Protein AF-K2D3Q1-F1 (afdb_monomer_lite)

Radius of gyration: 16.29 Å; chains: 1; bounding box: 34×31×50 Å

Foldseek 3Di:
DVVVVVVVVVVLVVQQVVLCVVQVDSVLSVQLSVQLVVLVVVLVVVCVVVVHDDDPVSVVVSVVSSVVSSVVSSVVSVVVVVCVVVVVDDPPD

Secondary structure (DSSP, 8-state):
-TTHHHHHHHHHHHHHHHHHHHHS-HHHHHHHHHHHHHHHHHHHHHHHHTT----HHHHHHHHHHHHHHHHHHHHHHHHHHHHHHTT------

Sequence (93 aa):
MKRLGLVVPVVLLFILILLVMALGKLRDALLVIMILPFALVGGVIALWLWKMTFSVSAAVAFIVLLGVAVQNGVLLISFMRQLMDEGKDLPVA

Structure (mmCIF, N/CA/C/O backbone):
data_AF-K2D3Q1-F1
#
_entry.id   AF-K2D3Q1-F1
#
loop_
_atom_site.group_PDB
_atom_site.id
_atom_site.type_symbol
_atom_site.label_atom_id
_atom_site.label_alt_id
_atom_site.label_comp_id
_atom_site.label_asym_id
_atom_site.label_entity_id
_atom_site.label_seq_id
_atom_site.pdbx_PDB_ins_code
_atom_site.Cartn_x
_atom_site.Cartn_y
_atom_site.Cartn_z
_atom_site.occupancy
_atom_site.B_iso_or_equiv
_atom_site.auth_seq_id
_atom_site.auth_comp_id
_atom_site.auth_asym_id
_atom_site.auth_atom_id
_atom_site.pdbx_PDB_model_num
ATOM 1 N N . MET A 1 1 ? -4.349 -4.295 -26.973 1.00 51.97 1 MET A N 1
ATOM 2 C CA . MET A 1 1 ? -4.394 -3.701 -25.614 1.00 51.97 1 MET A CA 1
ATOM 3 C C . MET A 1 1 ? -5.778 -3.715 -24.932 1.00 51.97 1 MET A C 1
ATOM 5 O O . MET A 1 1 ? -5.879 -3.223 -23.821 1.00 51.97 1 MET A O 1
ATOM 9 N N . LYS A 1 2 ? -6.839 -4.333 -25.491 1.00 57.28 2 LYS A N 1
ATOM 10 C CA . LYS A 1 2 ? -8.175 -4.375 -24.842 1.00 57.28 2 LYS A CA 1
ATOM 11 C C . LYS A 1 2 ? -8.271 -5.258 -23.582 1.00 57.28 2 LYS A C 1
ATOM 13 O O . LYS A 1 2 ? -9.166 -5.055 -22.776 1.00 57.28 2 LYS A O 1
ATOM 18 N N . ARG A 1 3 ? -7.360 -6.223 -23.396 1.00 59.97 3 ARG A N 1
ATOM 19 C CA . ARG A 1 3 ? -7.403 -7.160 -22.256 1.00 59.97 3 ARG A CA 1
ATOM 20 C C . ARG A 1 3 ? -6.886 -6.540 -20.948 1.00 59.97 3 ARG A C 1
ATOM 22 O O . ARG A 1 3 ? -7.510 -6.730 -19.915 1.00 59.97 3 ARG A O 1
ATOM 29 N N . LEU A 1 4 ? -5.817 -5.736 -20.993 1.00 61.91 4 LEU A N 1
ATOM 30 C CA . LEU A 1 4 ? -5.277 -5.061 -19.799 1.00 61.91 4 L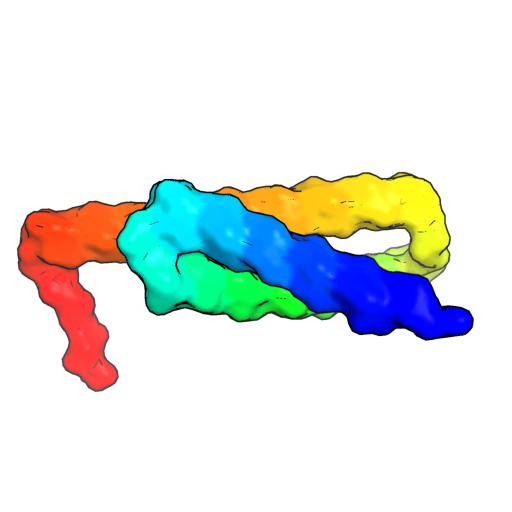EU A CA 1
ATOM 31 C C . LEU A 1 4 ? -6.246 -4.028 -19.212 1.00 61.91 4 LEU A C 1
ATOM 33 O O . LEU A 1 4 ? -6.381 -3.952 -17.996 1.00 61.91 4 LEU A O 1
ATOM 37 N N . GLY A 1 5 ? -6.968 -3.298 -20.068 1.00 72.50 5 GLY A N 1
ATOM 38 C CA . GLY A 1 5 ? -7.963 -2.318 -19.623 1.00 72.50 5 GLY A CA 1
ATOM 39 C C . GLY A 1 5 ? -9.132 -2.924 -18.840 1.00 72.50 5 GLY A C 1
ATOM 40 O O . GLY A 1 5 ? -9.778 -2.204 -18.092 1.00 72.50 5 GLY A O 1
ATOM 41 N N . LEU A 1 6 ? -9.381 -4.233 -18.974 1.00 78.44 6 LEU A N 1
ATOM 42 C CA . LEU A 1 6 ? -10.404 -4.949 -18.207 1.00 78.44 6 LEU A CA 1
ATOM 43 C C . LEU A 1 6 ? -9.820 -5.641 -16.966 1.00 78.44 6 LEU A C 1
ATOM 45 O O . LEU A 1 6 ? -10.439 -5.648 -15.910 1.00 78.44 6 LEU A O 1
ATOM 49 N N . VAL A 1 7 ? -8.616 -6.209 -17.074 1.00 81.69 7 VAL A N 1
ATOM 50 C CA . VAL A 1 7 ? -7.989 -6.964 -15.976 1.00 81.69 7 VAL A CA 1
ATOM 51 C C . VAL A 1 7 ? -7.630 -6.055 -14.800 1.00 81.69 7 VAL A C 1
ATOM 53 O O . VAL A 1 7 ? -7.901 -6.411 -13.659 1.00 81.69 7 VAL A O 1
ATOM 56 N N . VAL A 1 8 ? -7.071 -4.870 -15.064 1.00 80.06 8 VAL A N 1
ATOM 57 C CA . VAL A 1 8 ? -6.683 -3.915 -14.011 1.00 80.06 8 VAL A CA 1
ATOM 58 C C . VAL A 1 8 ? -7.868 -3.518 -13.112 1.00 80.06 8 VAL A C 1
ATOM 60 O O . VAL A 1 8 ? -7.754 -3.690 -11.897 1.00 80.06 8 VAL A O 1
ATOM 63 N N . PRO A 1 9 ? -9.017 -3.050 -13.642 1.00 83.06 9 PRO A N 1
ATOM 64 C CA . PRO A 1 9 ? -10.159 -2.714 -12.795 1.00 83.06 9 PRO A CA 1
ATOM 65 C C . PRO A 1 9 ? -10.763 -3.932 -12.086 1.00 83.06 9 PRO A C 1
ATOM 67 O O . PRO A 1 9 ? -11.191 -3.798 -10.945 1.00 83.06 9 PRO A O 1
ATOM 70 N N . VAL A 1 10 ? -10.749 -5.124 -12.696 1.00 89.19 10 VAL A N 1
ATOM 71 C CA . VAL A 1 10 ? -11.226 -6.353 -12.033 1.00 89.19 10 VAL A CA 1
ATOM 72 C C . VAL A 1 10 ? -10.354 -6.712 -10.827 1.00 89.19 10 VAL A C 1
ATOM 74 O O . VAL A 1 10 ? -10.885 -7.032 -9.768 1.00 89.19 10 VAL A O 1
ATOM 77 N N . VAL A 1 11 ? -9.027 -6.618 -10.948 1.00 85.12 11 VAL A N 1
ATOM 78 C CA . VAL A 1 11 ? -8.106 -6.883 -9.830 1.00 85.12 11 VAL A CA 1
ATOM 79 C C . VAL A 1 11 ? -8.294 -5.860 -8.709 1.00 85.12 11 VAL A C 1
ATOM 81 O O . VAL A 1 11 ? -8.369 -6.245 -7.545 1.00 85.12 11 VAL A O 1
ATOM 84 N N . LEU A 1 12 ? -8.435 -4.572 -9.043 1.00 83.44 12 LEU A N 1
ATOM 85 C CA . LEU A 1 12 ? -8.722 -3.528 -8.052 1.00 83.44 12 LEU A CA 1
ATOM 86 C C . LEU A 1 12 ? -10.057 -3.768 -7.338 1.00 83.44 12 LEU A C 1
ATOM 88 O O . LEU A 1 12 ? -10.136 -3.597 -6.123 1.00 83.44 12 LEU A O 1
ATOM 92 N N . LEU A 1 13 ? -11.082 -4.214 -8.068 1.00 88.62 13 LEU A N 1
ATOM 93 C CA . LEU A 1 13 ? -12.372 -4.581 -7.490 1.00 88.62 13 LEU A CA 1
ATOM 94 C C . LEU A 1 13 ? -12.237 -5.768 -6.526 1.00 88.62 13 LEU A C 1
ATOM 96 O O . LEU A 1 13 ? -12.783 -5.730 -5.427 1.00 88.62 13 LEU A O 1
ATOM 100 N N . PHE A 1 14 ? -11.478 -6.800 -6.900 1.00 89.56 14 PHE A N 1
ATOM 101 C CA . PHE A 1 14 ? -11.211 -7.942 -6.024 1.00 89.56 14 PHE A CA 1
ATOM 102 C C . PHE A 1 14 ? -10.467 -7.528 -4.750 1.00 89.56 14 PHE A C 1
ATOM 104 O O . PHE A 1 14 ? -10.870 -7.925 -3.659 1.00 89.56 14 PHE A O 1
ATOM 111 N N . ILE A 1 15 ? -9.431 -6.690 -4.861 1.00 87.12 15 ILE A N 1
ATOM 112 C CA . ILE A 1 15 ? -8.705 -6.153 -3.700 1.00 87.12 15 ILE A CA 1
ATOM 113 C C . ILE A 1 15 ? -9.651 -5.350 -2.801 1.00 87.12 15 ILE A C 1
ATOM 115 O O . ILE A 1 15 ? -9.632 -5.530 -1.586 1.00 87.12 15 ILE A O 1
ATOM 119 N N . LEU A 1 16 ? -10.516 -4.513 -3.381 1.00 86.50 16 LEU A N 1
ATOM 120 C CA . LEU A 1 16 ? -11.528 -3.769 -2.634 1.00 86.50 16 LEU A CA 1
ATOM 121 C C . LEU A 1 16 ? -12.462 -4.699 -1.859 1.00 86.50 16 LEU A C 1
ATOM 123 O O . LEU A 1 16 ? -12.673 -4.474 -0.672 1.00 86.50 16 LEU A O 1
ATOM 127 N N . ILE A 1 17 ? -12.983 -5.753 -2.491 1.00 90.62 17 ILE A N 1
ATOM 128 C CA . ILE A 1 17 ? -13.860 -6.722 -1.822 1.00 90.62 17 ILE A CA 1
ATOM 129 C C . ILE A 1 17 ? -13.135 -7.378 -0.642 1.00 90.62 17 ILE A C 1
ATOM 131 O O . ILE A 1 17 ? -13.672 -7.409 0.464 1.00 90.62 17 ILE A O 1
ATOM 135 N N . LEU A 1 18 ? -11.900 -7.841 -0.848 1.00 87.62 18 LEU A N 1
ATOM 136 C CA . LEU A 1 18 ? -11.099 -8.466 0.206 1.00 87.62 18 LEU A CA 1
ATOM 137 C C . LEU A 1 18 ? -10.825 -7.506 1.372 1.00 87.62 18 LEU A C 1
ATOM 139 O O . LEU A 1 18 ? -10.933 -7.903 2.530 1.00 87.62 18 LEU A O 1
ATOM 143 N N . LEU A 1 19 ? -10.528 -6.236 1.089 1.00 85.12 19 LEU A N 1
ATOM 144 C CA . LEU A 1 19 ? -10.309 -5.220 2.122 1.00 85.12 19 LEU A CA 1
ATOM 145 C C . LEU A 1 19 ? -11.585 -4.893 2.897 1.00 85.12 19 LEU A C 1
ATOM 147 O O . LEU A 1 19 ? -11.535 -4.748 4.116 1.00 85.12 19 LEU A O 1
ATOM 151 N N . VAL A 1 20 ? -12.733 -4.805 2.220 1.00 87.56 20 VAL A N 1
ATOM 152 C CA . VAL A 1 20 ? -14.030 -4.603 2.883 1.00 87.56 20 VAL A CA 1
ATOM 153 C C . VAL A 1 20 ? -14.343 -5.776 3.809 1.00 87.56 20 VAL A C 1
ATOM 155 O O . VAL A 1 20 ? -14.780 -5.549 4.935 1.00 87.56 20 VAL A O 1
ATOM 158 N N . MET A 1 21 ? -14.073 -7.012 3.377 1.00 88.56 21 MET A N 1
ATOM 159 C CA . MET A 1 21 ? -14.229 -8.200 4.221 1.00 88.56 21 MET A CA 1
ATOM 160 C C . MET A 1 21 ? -13.272 -8.190 5.421 1.00 88.56 21 MET A C 1
ATOM 162 O O . MET A 1 21 ? -13.675 -8.576 6.513 1.00 88.56 21 MET A O 1
ATOM 166 N N . ALA A 1 22 ? -12.034 -7.721 5.243 1.00 85.38 22 ALA A N 1
ATOM 167 C CA . ALA A 1 22 ? -11.038 -7.667 6.311 1.00 85.38 22 ALA A CA 1
ATOM 168 C C . ALA A 1 22 ? -11.315 -6.566 7.355 1.00 85.38 22 ALA A C 1
ATOM 170 O O . ALA A 1 22 ? -11.106 -6.780 8.545 1.00 85.38 22 ALA A O 1
ATOM 171 N N . LEU A 1 23 ? -11.776 -5.385 6.926 1.00 82.62 23 LEU A N 1
ATOM 172 C CA . LEU A 1 23 ? -11.936 -4.191 7.777 1.00 82.62 23 LEU A CA 1
ATOM 173 C C . LEU A 1 23 ? -13.385 -3.953 8.245 1.00 82.62 23 LEU A C 1
ATOM 175 O O . LEU A 1 23 ? -13.639 -3.116 9.120 1.00 82.62 23 LEU A O 1
ATOM 179 N N . GLY A 1 24 ? -14.363 -4.613 7.622 1.00 84.38 24 GLY A N 1
ATOM 180 C CA . GLY A 1 24 ? -15.789 -4.510 7.948 1.00 84.38 24 GLY A CA 1
ATOM 181 C C . GLY A 1 24 ? -16.452 -3.161 7.629 1.00 84.38 24 GLY A C 1
ATOM 182 O O . GLY A 1 24 ? -17.657 -3.022 7.823 1.00 84.38 24 GLY A O 1
ATOM 183 N N . LYS A 1 25 ? -15.713 -2.152 7.139 1.00 86.56 25 LYS A N 1
ATOM 184 C CA . LYS A 1 25 ? -16.259 -0.853 6.698 1.00 86.56 25 LYS A CA 1
ATOM 185 C C . LYS A 1 25 ? -15.695 -0.454 5.337 1.00 86.56 25 LYS A C 1
ATOM 187 O O . LYS A 1 25 ? -14.486 -0.464 5.122 1.00 86.56 25 LYS A O 1
ATOM 192 N N . LEU A 1 26 ? -16.582 -0.015 4.440 1.00 86.75 26 LEU A N 1
ATOM 193 C CA . LEU A 1 26 ? -16.213 0.424 3.089 1.00 86.75 26 LEU A CA 1
ATOM 194 C C . LEU A 1 26 ? -15.325 1.677 3.088 1.00 86.75 26 LEU A C 1
ATOM 196 O O . LEU A 1 26 ? -14.414 1.778 2.273 1.00 86.75 26 LEU A O 1
ATOM 200 N N . ARG A 1 27 ? -15.564 2.616 4.014 1.00 87.50 27 ARG A N 1
ATOM 201 C CA . ARG A 1 27 ? -14.758 3.844 4.141 1.00 87.50 27 ARG A CA 1
ATOM 202 C C . ARG A 1 27 ? -13.285 3.523 4.401 1.00 87.50 27 ARG A C 1
ATOM 204 O O . ARG A 1 27 ? -12.413 4.058 3.731 1.00 87.50 27 ARG A O 1
ATOM 211 N N . ASP A 1 28 ? -13.031 2.595 5.310 1.00 87.69 28 ASP A N 1
ATOM 212 C CA . ASP A 1 28 ? -11.691 2.160 5.695 1.00 87.69 28 ASP A CA 1
ATOM 213 C C . ASP A 1 28 ? -10.967 1.446 4.553 1.00 87.69 28 ASP A C 1
ATOM 215 O O . ASP A 1 28 ? -9.805 1.733 4.276 1.00 87.69 28 ASP A O 1
ATOM 219 N N . ALA A 1 29 ? -11.671 0.566 3.837 1.00 88.38 29 ALA A N 1
ATOM 220 C CA . ALA A 1 29 ? -11.125 -0.091 2.655 1.00 88.38 29 ALA A CA 1
ATOM 221 C C . ALA A 1 29 ? -10.735 0.922 1.563 1.00 88.38 29 ALA A C 1
ATOM 223 O O . ALA A 1 29 ? -9.676 0.789 0.949 1.00 88.38 29 ALA A O 1
ATOM 224 N N . LEU A 1 30 ? -11.548 1.964 1.349 1.00 89.81 30 LEU A N 1
ATOM 225 C CA . LEU A 1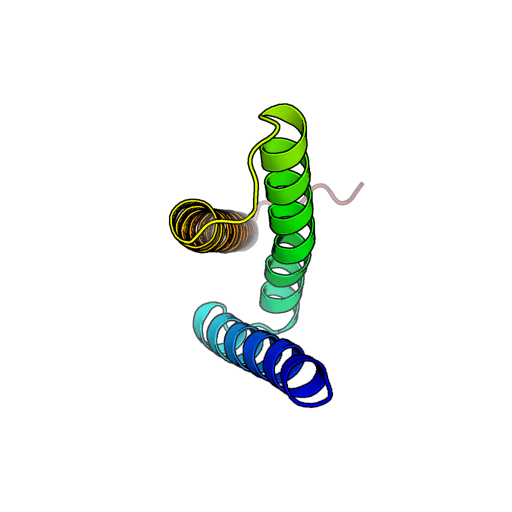 30 ? -11.234 3.042 0.408 1.00 89.81 30 LEU A CA 1
ATOM 226 C C . LEU A 1 30 ? -9.999 3.843 0.837 1.00 89.81 30 LEU A C 1
ATOM 228 O O . LEU A 1 30 ? -9.167 4.151 -0.014 1.00 89.81 30 LEU A O 1
ATOM 232 N N . LEU A 1 31 ? -9.846 4.135 2.134 1.00 90.19 31 LEU A N 1
ATOM 233 C CA . LEU A 1 31 ? -8.655 4.812 2.663 1.00 90.19 31 LEU A CA 1
ATOM 234 C C . LEU A 1 31 ? -7.382 3.999 2.398 1.00 90.19 31 LEU A C 1
ATOM 236 O O . LEU A 1 31 ? -6.390 4.555 1.932 1.00 90.19 31 LEU A O 1
ATOM 240 N N . VAL A 1 32 ? -7.420 2.680 2.613 1.00 90.12 32 VAL A N 1
ATOM 241 C CA . VAL A 1 32 ? -6.280 1.798 2.309 1.00 90.12 32 VAL A CA 1
ATOM 242 C C . VAL A 1 32 ? -5.995 1.756 0.807 1.00 90.12 32 VAL A C 1
ATOM 244 O O . VAL A 1 32 ? -4.839 1.836 0.398 1.00 90.12 32 VAL A O 1
ATOM 247 N N . ILE A 1 33 ? -7.029 1.696 -0.038 1.00 89.00 33 ILE A N 1
ATOM 248 C CA . ILE A 1 33 ? -6.863 1.699 -1.499 1.00 89.00 33 ILE A CA 1
ATOM 249 C C . ILE A 1 33 ? -6.201 2.971 -2.005 1.00 89.00 33 ILE A C 1
ATOM 251 O O . ILE A 1 33 ? -5.431 2.889 -2.959 1.00 89.00 33 ILE A O 1
ATOM 255 N N . MET A 1 34 ? -6.440 4.127 -1.380 1.00 91.00 34 MET A N 1
ATOM 256 C CA . MET A 1 34 ? -5.758 5.357 -1.784 1.00 91.00 34 MET A CA 1
ATOM 257 C C . MET A 1 34 ? -4.239 5.248 -1.662 1.00 91.00 34 MET A C 1
ATOM 259 O O . MET A 1 34 ? -3.550 5.900 -2.432 1.00 91.00 34 MET A O 1
ATOM 263 N N . ILE A 1 35 ? -3.705 4.401 -0.776 1.00 90.62 35 ILE A N 1
ATOM 264 C CA . ILE A 1 35 ? -2.258 4.212 -0.587 1.00 90.62 35 ILE A CA 1
ATOM 265 C C . ILE A 1 35 ? -1.628 3.453 -1.769 1.00 90.62 35 ILE A C 1
ATOM 267 O O . ILE A 1 35 ? -0.480 3.717 -2.127 1.00 90.62 35 ILE A O 1
ATOM 271 N N . LEU A 1 36 ? -2.369 2.550 -2.423 1.00 91.06 36 LEU A N 1
ATOM 272 C CA . LEU A 1 36 ? -1.868 1.732 -3.539 1.00 91.06 36 LEU A CA 1
ATOM 273 C C . LEU A 1 36 ? -1.286 2.557 -4.703 1.00 91.06 36 LEU A C 1
ATOM 275 O O . LEU A 1 36 ? -0.155 2.268 -5.097 1.00 91.06 36 LEU A O 1
ATOM 279 N N . PRO A 1 37 ? -1.974 3.569 -5.275 1.00 90.56 37 PRO A N 1
ATOM 280 C CA . PRO A 1 37 ? -1.396 4.381 -6.341 1.00 90.56 37 PRO A CA 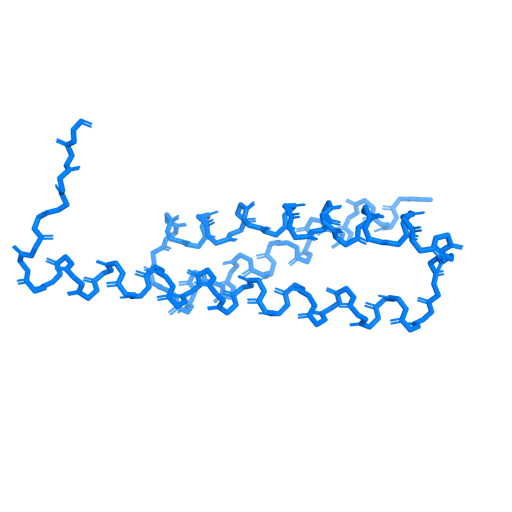1
ATOM 281 C C . PRO A 1 37 ? -0.143 5.135 -5.882 1.00 90.56 37 PRO A C 1
ATOM 283 O O . PRO A 1 37 ? 0.807 5.220 -6.655 1.00 90.56 37 PRO A O 1
ATOM 286 N N . PHE A 1 38 ? -0.076 5.611 -4.633 1.00 92.38 38 PHE A N 1
ATOM 287 C CA . PHE A 1 38 ? 1.141 6.248 -4.114 1.00 92.38 38 PHE A CA 1
ATOM 288 C C . PHE A 1 38 ? 2.305 5.259 -4.001 1.00 92.38 38 PHE A C 1
ATOM 290 O O . PHE A 1 38 ? 3.426 5.592 -4.384 1.00 92.38 38 PHE A O 1
ATOM 297 N N . ALA A 1 39 ? 2.045 4.029 -3.550 1.00 92.81 39 ALA A N 1
ATOM 298 C CA . ALA A 1 39 ? 3.052 2.972 -3.515 1.00 92.81 39 ALA A CA 1
ATOM 299 C C . ALA A 1 39 ? 3.573 2.645 -4.925 1.00 92.81 39 ALA A C 1
ATOM 301 O O . ALA A 1 39 ? 4.782 2.554 -5.132 1.00 92.81 39 ALA A O 1
ATOM 302 N N . LEU A 1 40 ? 2.681 2.546 -5.919 1.00 92.50 40 LEU A N 1
ATOM 303 C CA . LEU A 1 40 ? 3.066 2.333 -7.318 1.00 92.50 40 LEU A CA 1
ATOM 304 C C . LEU A 1 40 ? 3.928 3.476 -7.859 1.00 92.50 40 LEU A C 1
ATOM 306 O O . LEU A 1 40 ? 4.954 3.214 -8.483 1.00 92.50 40 LEU A O 1
ATOM 310 N N . VAL A 1 41 ? 3.541 4.729 -7.606 1.00 94.81 41 VAL A N 1
ATOM 311 C CA . VAL A 1 41 ? 4.315 5.908 -8.021 1.00 94.81 41 VAL A CA 1
ATOM 312 C C . VAL A 1 41 ? 5.707 5.885 -7.388 1.00 94.81 41 VAL A C 1
ATOM 314 O O . VAL A 1 41 ? 6.695 6.043 -8.103 1.00 94.81 41 VAL A O 1
ATOM 317 N N . GLY A 1 42 ? 5.809 5.603 -6.086 1.00 93.00 42 GLY A N 1
ATOM 318 C CA . GLY A 1 42 ? 7.095 5.449 -5.400 1.00 93.00 42 GLY A CA 1
ATOM 319 C C . GLY A 1 42 ? 7.963 4.342 -6.008 1.00 93.00 42 GLY A C 1
ATOM 320 O O . GLY A 1 42 ? 9.149 4.556 -6.252 1.00 93.00 42 GLY A O 1
ATOM 321 N N . GLY A 1 43 ? 7.369 3.191 -6.337 1.00 92.31 43 GLY A N 1
ATOM 322 C CA . GLY A 1 43 ? 8.063 2.092 -7.012 1.00 92.31 43 GLY A CA 1
ATOM 323 C C . GLY A 1 43 ? 8.573 2.466 -8.407 1.00 92.31 43 GLY A C 1
ATOM 324 O O . GLY A 1 43 ? 9.702 2.132 -8.766 1.00 92.31 43 GLY A O 1
ATOM 325 N N . VAL A 1 44 ? 7.773 3.190 -9.198 1.00 93.69 44 VAL A N 1
ATOM 326 C CA . VAL A 1 44 ? 8.172 3.650 -10.541 1.00 93.69 44 VAL A CA 1
ATOM 327 C C . VAL A 1 44 ? 9.308 4.666 -10.448 1.00 93.69 44 VAL A C 1
ATOM 329 O O . VAL A 1 44 ? 10.280 4.562 -11.197 1.00 93.69 44 VAL A O 1
ATOM 332 N N . ILE A 1 45 ? 9.225 5.607 -9.504 1.00 94.81 45 ILE A N 1
ATOM 333 C CA . ILE A 1 45 ? 10.295 6.578 -9.243 1.00 94.81 45 ILE A CA 1
ATOM 334 C C . ILE A 1 45 ? 11.582 5.854 -8.832 1.00 94.81 45 ILE A C 1
ATOM 336 O O . ILE A 1 45 ? 12.648 6.179 -9.350 1.00 94.81 45 ILE A O 1
ATOM 340 N N . ALA A 1 46 ? 11.498 4.843 -7.963 1.00 92.50 46 ALA A N 1
ATOM 341 C CA . ALA A 1 46 ? 12.656 4.060 -7.541 1.00 92.50 46 ALA A CA 1
ATOM 342 C C . ALA A 1 46 ? 13.331 3.333 -8.718 1.00 92.50 46 ALA A C 1
ATOM 344 O O . ALA A 1 46 ? 14.551 3.407 -8.866 1.00 92.50 46 ALA A O 1
ATOM 345 N N . LEU A 1 47 ? 12.555 2.690 -9.600 1.00 92.56 47 LEU A N 1
ATOM 346 C CA . LEU A 1 47 ? 13.101 2.069 -10.815 1.00 92.56 47 LEU A CA 1
ATOM 347 C C . LEU A 1 47 ? 13.771 3.089 -11.737 1.00 92.56 47 LEU A C 1
ATOM 349 O O . LEU A 1 47 ? 14.839 2.814 -12.287 1.00 92.56 47 LEU A O 1
ATOM 353 N N . TRP A 1 48 ? 13.147 4.257 -11.902 1.00 91.56 48 TRP A N 1
ATOM 354 C CA . TRP A 1 48 ? 13.678 5.325 -12.740 1.00 91.56 48 TRP A CA 1
ATOM 355 C C . TRP A 1 48 ? 15.006 5.865 -12.197 1.00 91.56 48 TRP A C 1
ATOM 357 O O . TRP A 1 48 ? 15.967 5.993 -12.956 1.00 91.56 48 TRP A O 1
ATOM 367 N N . LEU A 1 49 ? 15.097 6.089 -10.881 1.00 94.94 49 LEU A N 1
ATOM 368 C CA . LEU A 1 49 ? 16.329 6.509 -10.206 1.00 94.94 49 LEU A CA 1
ATOM 369 C C . LEU A 1 49 ? 17.448 5.469 -10.349 1.00 94.94 49 LEU A C 1
ATOM 371 O O . LEU A 1 49 ? 18.589 5.831 -10.631 1.00 94.94 49 LEU A O 1
ATOM 375 N N . TRP A 1 50 ? 17.123 4.179 -10.224 1.00 92.31 50 TRP A N 1
ATOM 376 C CA . TRP A 1 50 ? 18.082 3.088 -10.423 1.00 92.31 50 TRP A CA 1
ATOM 377 C C . TRP A 1 50 ? 18.371 2.756 -11.894 1.00 92.31 50 TRP A C 1
ATOM 379 O O . TRP A 1 50 ? 19.179 1.867 -12.162 1.00 92.31 50 TRP A O 1
ATOM 389 N N . LYS A 1 51 ? 17.750 3.460 -12.854 1.00 89.75 51 LYS A N 1
ATOM 390 C CA . LYS A 1 51 ? 17.857 3.197 -14.303 1.00 89.75 51 LYS A CA 1
ATOM 391 C C . LYS A 1 51 ? 17.613 1.724 -14.664 1.00 89.75 51 LYS A C 1
ATOM 393 O O . LYS A 1 51 ? 18.197 1.202 -15.614 1.00 89.75 51 LYS A O 1
ATOM 398 N N . MET A 1 52 ? 16.746 1.049 -13.910 1.00 87.31 52 MET A N 1
ATOM 399 C CA . MET A 1 52 ? 16.391 -0.348 -14.144 1.00 87.31 52 MET A CA 1
ATOM 400 C C . MET A 1 52 ? 15.171 -0.445 -15.055 1.00 87.31 52 MET A C 1
ATOM 402 O O . MET A 1 52 ? 14.212 0.318 -14.934 1.00 87.31 52 MET A O 1
ATOM 406 N N . THR A 1 53 ? 15.188 -1.416 -15.964 1.00 87.06 53 THR A N 1
ATOM 407 C CA . THR A 1 53 ? 14.021 -1.744 -16.786 1.00 87.06 53 THR A CA 1
ATOM 408 C C . THR A 1 53 ? 13.017 -2.582 -15.998 1.00 87.06 53 THR A C 1
ATOM 410 O O . THR A 1 53 ? 13.347 -3.229 -14.998 1.00 87.06 53 THR A O 1
ATOM 413 N N . PHE A 1 54 ? 11.767 -2.593 -16.462 1.00 87.12 54 PHE A N 1
ATOM 414 C CA . PHE A 1 54 ? 10.732 -3.441 -15.883 1.00 87.12 54 PHE A CA 1
ATOM 415 C C . PHE A 1 54 ? 11.014 -4.912 -16.235 1.00 87.12 54 PHE A C 1
ATOM 417 O O . PHE A 1 54 ? 10.736 -5.367 -17.342 1.00 87.12 54 PHE A O 1
ATOM 424 N N . SER A 1 55 ? 11.624 -5.640 -15.299 1.00 91.19 55 SER A N 1
ATOM 425 C CA . SER A 1 55 ? 11.954 -7.066 -15.408 1.00 91.19 55 SER A CA 1
ATOM 426 C C . SER A 1 55 ? 11.051 -7.919 -14.511 1.00 91.19 55 SER A C 1
ATOM 428 O O . SER A 1 55 ? 10.308 -7.393 -13.682 1.00 91.19 55 SER A O 1
ATOM 430 N N . VAL A 1 56 ? 11.133 -9.249 -14.625 1.00 91.19 56 VAL A N 1
ATOM 431 C CA . VAL A 1 56 ? 10.387 -10.171 -13.744 1.00 91.19 56 VAL A CA 1
ATOM 432 C C . VAL A 1 56 ? 10.717 -9.917 -12.265 1.00 91.19 56 VAL A C 1
ATOM 434 O O . VAL A 1 56 ? 9.817 -9.907 -11.431 1.00 91.19 56 VAL A O 1
ATOM 437 N N . SER A 1 57 ? 11.983 -9.624 -11.948 1.00 91.12 57 SER A N 1
ATOM 438 C CA . SER A 1 57 ? 12.412 -9.265 -10.587 1.00 91.12 57 SER A CA 1
ATOM 439 C C . SER A 1 57 ? 11.766 -7.959 -10.108 1.00 91.12 57 SER A C 1
ATOM 441 O O . SER A 1 57 ? 11.245 -7.893 -8.995 1.00 91.12 57 SER A O 1
ATOM 443 N N . ALA A 1 58 ? 11.700 -6.944 -10.979 1.00 91.19 58 ALA A N 1
ATOM 444 C CA . ALA A 1 58 ? 11.006 -5.696 -10.669 1.00 91.19 58 ALA A CA 1
ATOM 445 C C . ALA A 1 58 ? 9.508 -5.937 -10.418 1.00 91.19 58 ALA A C 1
ATOM 447 O O . ALA A 1 58 ? 8.967 -5.433 -9.441 1.00 91.19 58 ALA A O 1
ATOM 448 N N . ALA A 1 59 ? 8.843 -6.764 -11.229 1.00 89.50 59 ALA A N 1
ATOM 449 C CA . ALA A 1 59 ? 7.435 -7.100 -11.019 1.00 89.50 59 ALA A CA 1
ATOM 450 C C . ALA A 1 59 ? 7.185 -7.757 -9.646 1.00 89.50 59 ALA A C 1
ATOM 452 O O . ALA A 1 59 ? 6.244 -7.373 -8.951 1.00 89.50 59 ALA A O 1
ATOM 453 N N . VAL A 1 60 ? 8.050 -8.686 -9.214 1.00 93.38 60 VAL A N 1
ATOM 454 C CA . VAL A 1 60 ? 7.971 -9.294 -7.871 1.00 93.38 60 VAL A CA 1
ATOM 455 C C . VAL A 1 60 ? 8.180 -8.244 -6.774 1.00 93.38 60 VAL A C 1
ATOM 457 O O . VAL A 1 60 ? 7.418 -8.214 -5.809 1.00 93.38 60 VAL A O 1
ATOM 460 N N . ALA A 1 61 ? 9.145 -7.335 -6.935 1.00 91.50 61 ALA A N 1
ATOM 461 C CA . ALA A 1 61 ? 9.372 -6.248 -5.982 1.00 91.50 61 ALA A CA 1
ATOM 462 C C . ALA A 1 61 ? 8.149 -5.321 -5.843 1.00 91.50 61 ALA A C 1
ATOM 464 O O . ALA A 1 61 ? 7.807 -4.920 -4.733 1.00 91.50 61 ALA A O 1
ATOM 465 N N . PHE A 1 62 ? 7.440 -5.033 -6.938 1.00 92.06 62 PHE A N 1
ATOM 466 C CA . PHE A 1 62 ? 6.192 -4.264 -6.896 1.00 92.06 62 PHE A CA 1
ATOM 467 C C . PHE A 1 62 ? 5.075 -4.995 -6.142 1.00 92.06 62 PHE A C 1
ATOM 469 O O . PHE A 1 62 ? 4.333 -4.355 -5.401 1.00 92.06 62 PHE A O 1
ATOM 476 N N . ILE A 1 63 ? 4.960 -6.320 -6.281 1.00 91.31 63 ILE A N 1
ATOM 477 C CA . ILE A 1 63 ? 3.988 -7.113 -5.509 1.00 91.31 63 ILE A CA 1
ATOM 478 C C . ILE A 1 63 ? 4.293 -7.012 -4.009 1.00 91.31 63 ILE A C 1
ATOM 480 O O . ILE A 1 63 ? 3.387 -6.761 -3.216 1.00 91.31 63 ILE A O 1
ATOM 484 N N . VAL A 1 64 ? 5.566 -7.148 -3.623 1.00 94.75 64 VAL A N 1
ATOM 485 C CA . VAL A 1 64 ? 6.000 -6.998 -2.224 1.00 94.75 64 VAL A CA 1
ATOM 486 C C . VAL A 1 64 ? 5.710 -5.587 -1.710 1.00 94.75 64 VAL A C 1
ATOM 488 O O . VAL A 1 64 ? 5.147 -5.434 -0.628 1.00 94.75 64 VAL A O 1
ATOM 491 N N . LEU A 1 65 ? 6.029 -4.560 -2.501 1.00 94.38 65 LEU A N 1
ATOM 492 C CA . LEU A 1 65 ? 5.771 -3.159 -2.166 1.00 94.38 65 LEU A CA 1
ATOM 493 C C . LEU A 1 65 ? 4.281 -2.896 -1.908 1.00 94.38 65 LEU A C 1
ATOM 495 O O . LEU A 1 65 ? 3.930 -2.265 -0.913 1.00 94.38 65 LEU A O 1
ATOM 499 N N . LEU A 1 66 ? 3.403 -3.411 -2.772 1.00 92.31 66 LEU A N 1
ATOM 500 C CA . LEU A 1 66 ? 1.954 -3.311 -2.596 1.00 92.31 66 LEU A CA 1
ATOM 501 C C . LEU A 1 66 ? 1.478 -4.054 -1.342 1.00 92.31 66 LEU A C 1
ATOM 503 O O . LEU A 1 66 ? 0.645 -3.527 -0.609 1.00 92.31 66 LEU A O 1
ATOM 507 N N . GLY A 1 67 ? 2.021 -5.245 -1.070 1.00 90.94 67 GLY A N 1
ATOM 508 C CA . GLY A 1 67 ? 1.704 -6.016 0.134 1.00 90.94 67 GLY A CA 1
ATOM 509 C C . GLY A 1 67 ? 2.044 -5.261 1.420 1.00 90.94 67 GLY A C 1
ATOM 510 O O . GLY A 1 67 ? 1.190 -5.116 2.293 1.00 90.94 67 GLY A O 1
ATOM 511 N N . VAL A 1 68 ? 3.257 -4.704 1.505 1.00 94.00 68 VAL A N 1
ATOM 512 C CA . VAL A 1 68 ? 3.697 -3.893 2.653 1.00 94.00 68 VAL A CA 1
ATOM 513 C C . VAL A 1 68 ? 2.852 -2.622 2.788 1.00 94.00 68 VAL A C 1
ATOM 515 O O . VAL A 1 68 ? 2.452 -2.261 3.894 1.00 94.00 68 VAL A O 1
ATOM 518 N N . ALA A 1 69 ? 2.521 -1.957 1.678 1.00 93.69 69 ALA A N 1
ATOM 519 C CA . ALA A 1 69 ? 1.669 -0.769 1.689 1.00 93.69 69 ALA A CA 1
ATOM 520 C C . ALA A 1 69 ? 0.260 -1.065 2.234 1.00 93.69 69 ALA A C 1
ATOM 522 O O . ALA A 1 69 ? -0.245 -0.318 3.073 1.00 93.69 69 ALA A O 1
ATOM 523 N N . VAL A 1 70 ? -0.355 -2.174 1.805 1.00 91.38 70 VAL A N 1
ATOM 524 C CA . VAL A 1 70 ? -1.657 -2.626 2.319 1.00 91.38 70 VAL A CA 1
ATOM 525 C C . VAL A 1 70 ? -1.568 -2.960 3.804 1.00 91.38 70 VAL A C 1
ATOM 527 O O . VAL A 1 70 ? -2.421 -2.521 4.571 1.00 91.38 70 VAL A O 1
ATOM 530 N N . GLN A 1 71 ? -0.532 -3.693 4.222 1.00 92.44 71 GLN A N 1
ATOM 531 C CA . GLN A 1 71 ? -0.342 -4.063 5.622 1.00 92.44 71 GLN A CA 1
ATOM 532 C C . GLN A 1 71 ? -0.213 -2.826 6.517 1.00 92.44 71 GLN A C 1
ATOM 534 O O . GLN A 1 71 ? -0.879 -2.749 7.547 1.00 92.44 71 GLN A O 1
ATOM 539 N N . ASN A 1 72 ? 0.567 -1.828 6.094 1.00 92.94 72 ASN A N 1
ATOM 540 C CA . ASN A 1 72 ? 0.701 -0.564 6.815 1.00 92.94 72 ASN A CA 1
ATOM 541 C C . ASN A 1 72 ? -0.615 0.222 6.854 1.00 92.94 72 ASN A C 1
ATOM 543 O O . ASN A 1 72 ? -0.977 0.747 7.904 1.00 92.94 72 ASN A O 1
ATOM 547 N N . GLY A 1 73 ? -1.357 0.273 5.743 1.00 91.69 73 GLY A N 1
ATOM 548 C CA . GLY A 1 73 ? -2.671 0.914 5.701 1.00 91.69 73 GLY A CA 1
ATOM 549 C C . GLY A 1 73 ? -3.663 0.273 6.673 1.00 91.69 73 GLY A C 1
ATOM 550 O O . GLY A 1 73 ? -4.299 0.968 7.462 1.00 91.69 73 GLY A O 1
ATOM 551 N N . VAL A 1 74 ? -3.757 -1.059 6.664 1.00 90.81 74 VAL A N 1
ATOM 552 C CA . VAL A 1 74 ? -4.631 -1.817 7.573 1.00 90.81 74 VAL A CA 1
ATOM 553 C C . VAL A 1 74 ? -4.195 -1.652 9.029 1.00 90.81 74 VAL A C 1
ATOM 555 O O . VAL A 1 74 ? -5.052 -1.439 9.886 1.00 90.81 74 VAL A O 1
ATOM 558 N N . LEU A 1 75 ? -2.889 -1.706 9.315 1.00 93.25 75 LEU A N 1
ATOM 559 C CA . LEU A 1 75 ? -2.343 -1.501 10.658 1.00 93.25 75 LEU A CA 1
ATOM 560 C C . LEU A 1 75 ? -2.735 -0.125 11.206 1.00 93.25 75 LEU A C 1
ATOM 562 O O . LEU A 1 75 ? -3.250 -0.034 12.317 1.00 93.25 75 LEU A O 1
ATOM 566 N N . LEU A 1 76 ? -2.540 0.931 10.414 1.00 92.25 76 LEU A N 1
ATOM 567 C CA . LEU A 1 76 ? -2.813 2.305 10.828 1.00 92.25 76 LEU A CA 1
ATOM 568 C C . LEU A 1 76 ? -4.309 2.539 11.074 1.00 92.25 76 LEU A C 1
ATOM 570 O O . LEU A 1 76 ? -4.677 3.118 12.091 1.00 9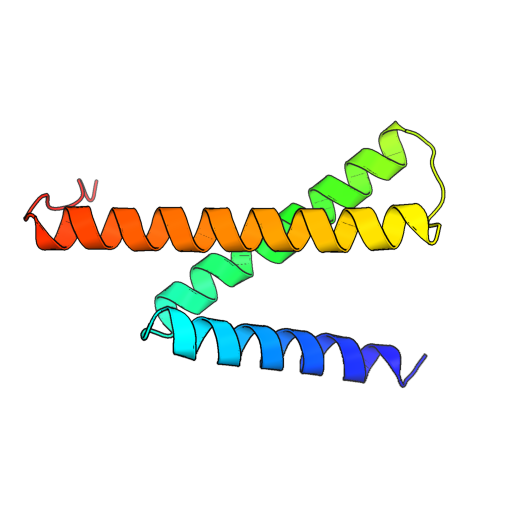2.25 76 LEU A O 1
ATOM 574 N N . ILE A 1 77 ? -5.177 2.028 10.197 1.00 90.38 77 ILE A N 1
ATOM 575 C CA . ILE A 1 77 ? -6.634 2.100 10.381 1.00 90.38 77 ILE A CA 1
ATOM 576 C C . ILE A 1 77 ? -7.087 1.317 11.617 1.00 90.38 77 ILE A C 1
ATOM 578 O O . ILE A 1 77 ? -7.907 1.811 12.392 1.00 90.38 77 ILE A O 1
ATOM 582 N N . SER A 1 78 ? -6.553 0.111 11.820 1.00 88.62 78 SER A N 1
ATOM 583 C CA . SER A 1 78 ? -6.884 -0.714 12.987 1.00 88.62 78 SER A CA 1
ATOM 584 C C . SER A 1 78 ? -6.459 -0.023 14.280 1.00 88.62 78 SER A C 1
ATOM 586 O O . SER A 1 78 ? -7.220 0.008 15.242 1.00 88.62 78 SER A O 1
ATOM 588 N N . PHE A 1 79 ? -5.285 0.610 14.273 1.00 89.56 79 PHE A N 1
ATOM 589 C CA . PHE A 1 79 ? -4.791 1.383 15.403 1.00 89.56 79 PHE A CA 1
ATOM 590 C C . PHE A 1 79 ? -5.624 2.645 15.658 1.00 89.56 79 PHE A C 1
ATOM 592 O O . PHE A 1 79 ? -5.976 2.917 16.802 1.00 89.56 79 PHE A O 1
ATOM 599 N N . MET A 1 80 ? -6.018 3.388 14.616 1.00 88.00 80 MET A N 1
ATOM 600 C CA . MET A 1 80 ? -6.923 4.530 14.794 1.00 88.00 80 MET A CA 1
ATOM 601 C C . MET A 1 80 ? -8.262 4.106 15.397 1.00 88.00 80 MET A C 1
ATOM 603 O O . MET A 1 80 ? -8.764 4.785 16.286 1.00 88.00 80 MET A O 1
ATOM 607 N N . ARG A 1 81 ? -8.832 2.983 14.948 1.00 85.56 81 ARG A N 1
ATOM 608 C CA . ARG A 1 81 ? -10.065 2.444 15.536 1.00 85.56 81 ARG A CA 1
ATOM 609 C C . ARG A 1 81 ? -9.888 2.085 16.998 1.00 85.56 81 ARG A C 1
ATOM 611 O O . ARG A 1 81 ? -10.724 2.468 17.799 1.00 85.56 81 ARG A O 1
ATOM 618 N N . GLN A 1 82 ? -8.790 1.414 17.334 1.00 87.12 82 GLN A N 1
ATOM 619 C CA . GLN A 1 82 ? -8.484 1.084 18.719 1.00 87.12 82 GLN A CA 1
ATOM 620 C C . GLN A 1 82 ? -8.428 2.350 19.591 1.00 87.12 82 GLN A C 1
ATOM 622 O O . GLN A 1 82 ? -9.038 2.386 20.652 1.00 87.12 82 GLN A O 1
ATOM 627 N N . LEU A 1 83 ? -7.764 3.413 19.125 1.00 87.38 83 LEU A N 1
ATOM 628 C CA . LEU A 1 83 ? -7.702 4.686 19.851 1.00 87.38 83 LEU A CA 1
ATOM 629 C C . LEU A 1 83 ? -9.079 5.354 20.001 1.00 87.38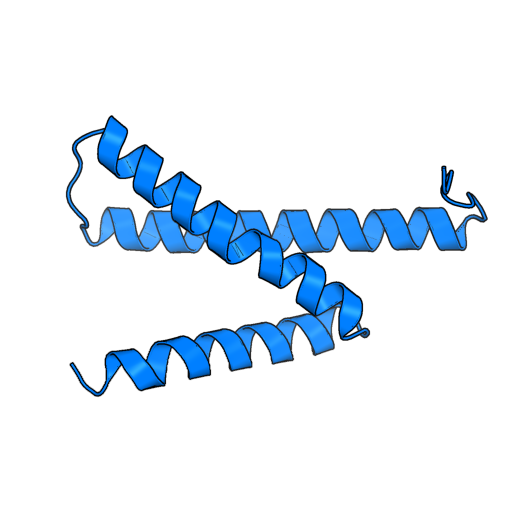 83 LEU A C 1
ATOM 631 O O . LEU A 1 83 ? -9.374 5.900 21.063 1.00 87.38 83 LEU A O 1
ATOM 635 N N . MET A 1 84 ? -9.916 5.301 18.960 1.00 84.00 84 MET A N 1
ATOM 636 C CA . MET A 1 84 ? -11.291 5.810 19.012 1.00 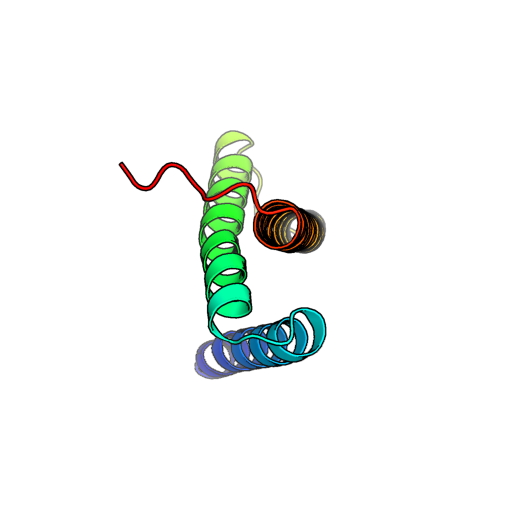84.00 84 MET A CA 1
ATOM 637 C C . MET A 1 84 ? -12.152 5.021 20.008 1.00 84.00 84 MET A C 1
ATOM 639 O O . MET A 1 84 ? -12.911 5.621 20.765 1.00 84.00 84 MET A O 1
ATOM 643 N N . ASP A 1 85 ? -12.016 3.694 20.036 1.00 83.19 85 ASP A N 1
ATOM 644 C CA . ASP A 1 85 ? -12.748 2.815 20.955 1.00 83.19 85 ASP A CA 1
ATOM 645 C C . ASP A 1 85 ? -12.289 3.010 22.416 1.00 83.19 85 ASP A C 1
ATOM 647 O O . ASP A 1 85 ? -13.087 2.887 23.343 1.00 83.19 85 ASP A O 1
ATOM 651 N N . GLU A 1 86 ? -11.024 3.389 22.632 1.00 86.12 86 GLU A N 1
ATOM 652 C CA . GLU A 1 86 ? -10.469 3.782 23.938 1.00 86.12 86 GLU A CA 1
ATOM 653 C C . GLU A 1 86 ? -10.917 5.189 24.403 1.00 86.12 86 GLU A C 1
ATOM 655 O O . GLU A 1 86 ? -10.481 5.661 25.454 1.00 86.12 86 GLU A O 1
ATOM 660 N N . GLY A 1 87 ? -11.788 5.876 23.652 1.00 72.00 87 GLY A N 1
ATOM 661 C CA . GLY A 1 87 ? -12.325 7.191 24.019 1.00 72.00 87 GLY A CA 1
ATOM 662 C C . GLY A 1 87 ? -11.338 8.346 23.837 1.00 72.00 87 GLY A C 1
ATOM 663 O O . GLY A 1 87 ? -11.566 9.442 24.350 1.00 72.00 87 GLY A O 1
ATOM 664 N N . LYS A 1 88 ? -10.237 8.135 23.104 1.00 62.62 88 LYS A N 1
ATOM 665 C CA . LYS A 1 88 ? -9.391 9.236 22.637 1.00 62.62 88 LYS A CA 1
ATOM 666 C C . LYS A 1 88 ? -10.049 9.835 21.403 1.00 62.62 88 LYS A C 1
ATOM 668 O O . LYS A 1 88 ? -9.731 9.454 20.276 1.00 62.62 88 LYS A O 1
ATOM 673 N N . ASP A 1 89 ? -10.981 10.758 21.631 1.00 57.12 89 ASP A N 1
ATOM 674 C CA . ASP A 1 89 ? -11.502 11.619 20.574 1.00 57.12 89 ASP A CA 1
ATOM 675 C C . ASP A 1 89 ? -10.320 12.226 19.811 1.00 57.12 89 ASP A C 1
ATOM 677 O O . ASP A 1 89 ? -9.403 12.823 20.387 1.00 57.12 89 ASP A O 1
ATOM 681 N N . LEU A 1 90 ? -10.313 12.006 18.497 1.00 62.28 90 LEU A N 1
ATOM 682 C CA . LEU A 1 90 ? -9.341 12.614 17.604 1.00 62.28 90 LEU A CA 1
ATOM 683 C C . LEU A 1 90 ? -9.431 14.136 17.793 1.00 62.28 90 LEU A C 1
ATOM 685 O O . LEU A 1 90 ? -10.548 14.660 17.796 1.00 62.28 90 LEU A O 1
ATOM 689 N N . PRO A 1 91 ? -8.308 14.866 17.919 1.00 55.62 91 PRO A N 1
ATOM 690 C CA . PRO A 1 91 ? -8.322 16.314 17.805 1.00 55.62 91 PRO A CA 1
ATOM 691 C C . PRO A 1 91 ? -8.717 16.646 16.364 1.00 55.62 91 PRO A C 1
ATOM 693 O O . PRO A 1 91 ? -7.879 16.756 15.472 1.00 55.62 91 PRO A O 1
ATOM 696 N N . VAL A 1 92 ? -10.021 16.727 16.120 1.00 51.41 92 VAL A N 1
ATOM 697 C CA . VAL A 1 92 ? -10.589 17.389 14.954 1.00 51.41 92 VAL A CA 1
ATOM 698 C C . VAL A 1 92 ? -10.339 18.873 15.206 1.00 51.41 92 VAL A C 1
ATOM 700 O O . VAL A 1 92 ? -11.079 19.521 15.945 1.00 51.41 92 VAL A O 1
ATOM 703 N N . ALA A 1 93 ? -9.203 19.351 14.702 1.00 40.00 93 ALA A N 1
ATOM 704 C CA . ALA A 1 93 ? -8.961 20.767 14.465 1.00 40.00 93 ALA A CA 1
ATOM 705 C C . ALA A 1 93 ? -9.552 21.148 13.104 1.00 40.00 93 ALA A C 1
ATOM 707 O O . ALA A 1 93 ? -9.438 20.322 12.167 1.00 40.00 93 ALA A O 1
#

pLDDT: mean 85.45, std 11.24, range [40.0, 94.94]